Protein AF-A0A1C7MLS4-F1 (afdb_monomer_lite)

Radius of gyration: 17.15 Å; chains: 1; bounding box: 43×34×42 Å

Sequence (115 aa):
MPDMWYFTPEGRREAAEQQHTVAEEAFGLAKMDDGLALRPMAAFRPSRKVVLDSQLTWEQIMQGKAVLLSEMERAKWGEKILKALTRFYWDLDNHELRSETWGTAALVLYHARVR

pLDDT: mean 88.6, std 11.0, range [50.22, 97.62]

Secondary structure (DSSP, 8-state):
---GGGGSHHHHHHHHHHHHH--S--EEEEEETTEEEEEEGGGGSPPTT---GGGS-HHHHHHHHHHHHHHHHHTT--HHHHHHHHHHHHHHHT-GGGGSTTHHHHHHHHHHHH-

Organism: Grifola frondosa (NCBI:txid5627)

Foldseek 3Di:
DDALQCQFPVNVVVVVVCVVVPPQPDWDWDDDPVGTDTDRPVVVDPDPPRDQLLPDALVSNVSSLVSVLVVCVVVCVDPVVSVVSVVVVVCLVPPPLVPPPCSRSVSSVVVSPPD

Structure (mmCIF, N/CA/C/O backbone):
data_AF-A0A1C7MLS4-F1
#
_entry.id   AF-A0A1C7MLS4-F1
#
loop_
_atom_site.group_PDB
_atom_site.id
_atom_site.type_symbol
_atom_site.label_atom_id
_atom_site.label_alt_id
_atom_site.label_comp_id
_atom_site.label_asym_id
_atom_site.label_entity_id
_atom_site.label_seq_id
_atom_site.pdbx_PDB_ins_code
_atom_site.Cartn_x
_atom_site.Cartn_y
_atom_site.Cartn_z
_atom_site.occupancy
_atom_site.B_iso_or_equiv
_atom_site.auth_seq_id
_atom_site.auth_comp_id
_atom_site.auth_asym_id
_atom_site.auth_atom_id
_atom_site.pdbx_PDB_model_num
ATOM 1 N N . MET A 1 1 ? -8.487 -6.543 1.833 1.00 80.12 1 MET A N 1
ATOM 2 C CA . MET A 1 1 ? -7.631 -5.576 2.557 1.00 80.12 1 MET A CA 1
ATOM 3 C C . MET A 1 1 ? -8.151 -4.167 2.308 1.00 80.12 1 MET A C 1
ATOM 5 O O . MET A 1 1 ? -8.900 -4.014 1.354 1.00 80.12 1 MET A O 1
ATOM 9 N N . PRO A 1 2 ? -7.832 -3.165 3.144 1.00 84.62 2 PRO A N 1
ATOM 10 C CA . PRO A 1 2 ? -8.201 -1.781 2.855 1.00 84.62 2 PRO A CA 1
ATOM 11 C C . PRO A 1 2 ? -7.334 -1.201 1.722 1.00 84.62 2 PRO A C 1
ATOM 13 O O . PRO A 1 2 ? -6.158 -1.575 1.597 1.00 84.62 2 PRO A O 1
ATOM 16 N N . ASP A 1 3 ? -7.904 -0.275 0.944 1.00 91.44 3 ASP A N 1
ATOM 17 C CA . ASP A 1 3 ? -7.219 0.398 -0.169 1.00 91.44 3 ASP A CA 1
ATOM 18 C C . ASP A 1 3 ? -5.928 1.076 0.309 1.00 91.44 3 ASP A C 1
ATOM 20 O O . ASP A 1 3 ? -5.899 1.713 1.369 1.00 91.44 3 ASP A O 1
ATOM 24 N N . MET A 1 4 ? -4.840 0.943 -0.459 1.00 95.00 4 MET A N 1
ATOM 25 C CA . MET A 1 4 ? -3.531 1.497 -0.088 1.00 95.00 4 MET A CA 1
ATOM 26 C C . MET A 1 4 ? -3.565 3.024 0.020 1.00 95.00 4 MET A C 1
ATOM 28 O O . MET A 1 4 ? -2.860 3.597 0.851 1.00 95.00 4 MET A O 1
ATOM 32 N N . TRP A 1 5 ? -4.408 3.680 -0.780 1.00 95.00 5 TRP A N 1
ATOM 33 C CA . TRP A 1 5 ? -4.511 5.137 -0.826 1.00 95.00 5 TRP A CA 1
ATOM 34 C C . TRP A 1 5 ? -4.747 5.774 0.557 1.00 95.00 5 TRP A C 1
ATOM 36 O O . TRP A 1 5 ? -4.154 6.802 0.872 1.00 95.00 5 TRP A O 1
ATOM 46 N N . TYR A 1 6 ? -5.522 5.133 1.440 1.00 93.62 6 TYR A N 1
ATOM 47 C CA . TYR A 1 6 ? -5.775 5.651 2.794 1.00 93.62 6 TYR A CA 1
ATOM 48 C C . TYR A 1 6 ? -4.520 5.756 3.670 1.00 93.62 6 TYR A C 1
ATOM 50 O O . TYR A 1 6 ? -4.490 6.530 4.627 1.00 93.62 6 TYR A O 1
ATOM 58 N N . PHE A 1 7 ? -3.481 4.988 3.350 1.00 95.06 7 PHE A N 1
ATOM 59 C CA . PHE A 1 7 ? -2.237 4.942 4.110 1.00 95.06 7 PHE A CA 1
ATOM 60 C C . PHE A 1 7 ? -1.164 5.877 3.540 1.00 95.06 7 PHE A C 1
ATOM 62 O O . PHE A 1 7 ? -0.132 6.090 4.183 1.00 95.06 7 PHE A O 1
ATOM 69 N N . THR A 1 8 ? -1.398 6.478 2.369 1.00 95.62 8 THR A N 1
ATOM 70 C CA . THR A 1 8 ? -0.477 7.456 1.782 1.00 95.62 8 THR A CA 1
ATOM 71 C C . THR A 1 8 ? -0.531 8.787 2.547 1.00 95.62 8 THR A C 1
ATOM 73 O O . THR A 1 8 ? -1.464 9.038 3.322 1.00 95.62 8 THR A O 1
ATOM 76 N N . PRO A 1 9 ? 0.464 9.679 2.385 1.00 93.38 9 PRO A N 1
ATOM 77 C CA . PRO A 1 9 ? 0.399 11.015 2.971 1.00 93.38 9 PRO A CA 1
ATOM 78 C C . PRO A 1 9 ? -0.832 11.811 2.528 1.00 93.38 9 PRO A C 1
ATOM 80 O O . PRO A 1 9 ? -1.379 12.562 3.332 1.00 93.38 9 PRO A O 1
ATOM 83 N N . GLU A 1 10 ? -1.278 11.650 1.281 1.00 93.12 10 GLU A N 1
ATOM 84 C CA . GLU A 1 10 ? -2.461 12.329 0.746 1.00 93.12 10 GLU A CA 1
ATOM 85 C C . GLU A 1 10 ? -3.736 11.840 1.428 1.00 93.12 10 GLU A C 1
ATOM 87 O O . GLU A 1 10 ? -4.512 12.664 1.913 1.00 93.12 10 GLU A O 1
ATOM 92 N N . GLY A 1 11 ? -3.919 10.518 1.528 1.00 91.56 11 GLY A N 1
ATOM 93 C CA . GLY A 1 11 ? -5.082 9.935 2.192 1.00 91.56 11 GLY A CA 1
ATOM 94 C C . GLY A 1 11 ? -5.156 10.314 3.666 1.00 91.56 11 GLY A C 1
ATOM 95 O O . GLY A 1 11 ? -6.210 10.716 4.160 1.00 91.56 11 GLY A O 1
ATOM 96 N N . ARG A 1 12 ? -4.016 10.295 4.365 1.00 91.69 12 ARG A N 1
ATOM 97 C CA . ARG A 1 12 ? -3.954 10.710 5.773 1.00 91.69 12 ARG A CA 1
ATOM 98 C C . ARG A 1 12 ? -4.175 12.205 5.974 1.00 91.69 12 ARG A C 1
ATOM 100 O O . ARG A 1 12 ? -4.828 12.585 6.943 1.00 91.69 12 ARG A O 1
ATOM 107 N N . ARG A 1 13 ? -3.648 13.055 5.086 1.00 91.25 13 ARG A N 1
ATOM 108 C CA . ARG A 1 13 ? -3.891 14.504 5.145 1.00 91.25 13 ARG A CA 1
ATOM 109 C C . ARG A 1 13 ? -5.365 14.806 4.942 1.00 91.25 13 ARG A C 1
ATOM 111 O O . ARG A 1 13 ? -5.927 15.573 5.711 1.00 91.25 13 ARG A O 1
ATOM 118 N N . GLU A 1 14 ? -5.995 14.167 3.961 1.00 89.00 14 GLU A N 1
ATOM 119 C CA . GLU A 1 14 ? -7.425 14.346 3.743 1.00 89.00 14 GLU A CA 1
ATOM 120 C C . GLU A 1 14 ? -8.239 13.865 4.949 1.00 89.00 14 GLU A C 1
ATOM 122 O O . GLU A 1 14 ? -9.160 14.557 5.372 1.00 89.00 14 GLU A O 1
ATOM 127 N N . ALA A 1 15 ? -7.888 12.721 5.541 1.00 85.88 15 ALA A N 1
ATOM 128 C CA . ALA A 1 15 ? -8.555 12.240 6.746 1.00 85.88 15 ALA A CA 1
ATOM 129 C C . ALA A 1 15 ? -8.445 13.254 7.901 1.00 85.88 15 ALA A C 1
ATOM 131 O O . ALA A 1 15 ? -9.440 13.512 8.575 1.00 85.88 15 ALA A O 1
ATOM 132 N N . ALA A 1 16 ? -7.274 13.873 8.091 1.00 84.62 16 ALA A N 1
ATOM 133 C CA . ALA A 1 16 ? -7.088 14.931 9.083 1.00 84.62 16 ALA A CA 1
ATOM 134 C C . ALA A 1 16 ? -7.928 16.181 8.753 1.00 84.62 16 ALA A C 1
ATOM 136 O O . ALA A 1 16 ? -8.633 16.698 9.614 1.00 84.62 16 ALA A O 1
ATOM 137 N N . GLU A 1 17 ? -7.929 16.639 7.498 1.00 82.88 17 GLU A N 1
ATOM 138 C CA . GLU A 1 17 ? -8.755 17.770 7.047 1.00 82.88 17 GLU A CA 1
ATOM 139 C C . GLU A 1 17 ? -10.251 17.501 7.267 1.00 82.88 17 GLU A C 1
ATOM 141 O O . GLU A 1 17 ? -10.973 18.355 7.783 1.00 82.88 17 GLU A O 1
ATOM 146 N N . GLN A 1 18 ? -10.729 16.300 6.936 1.00 73.94 18 GLN A N 1
ATOM 147 C CA . GLN A 1 18 ? -12.122 15.905 7.144 1.00 73.94 18 GLN A CA 1
ATOM 148 C C . GLN A 1 18 ? -12.471 15.791 8.630 1.00 73.94 18 GLN A C 1
ATOM 150 O O . GLN A 1 18 ? -13.560 16.213 9.009 1.00 73.94 18 GLN A O 1
ATOM 155 N N . GLN A 1 19 ? -11.562 15.307 9.483 1.00 67.19 19 GLN A N 1
ATOM 156 C CA . GLN A 1 19 ? -11.763 15.322 10.938 1.00 67.19 19 GLN A CA 1
ATOM 157 C C . GLN A 1 19 ? -11.959 16.741 11.483 1.00 67.19 19 GLN A C 1
ATOM 159 O O . GLN A 1 19 ? -12.744 16.929 12.406 1.00 67.19 19 GLN A O 1
ATOM 164 N N . HIS A 1 20 ? -11.285 17.738 10.906 1.00 61.22 20 HIS A N 1
ATOM 165 C CA . HIS A 1 20 ? -11.438 19.138 11.308 1.00 61.22 20 HIS A CA 1
ATOM 166 C C . HIS A 1 20 ? -12.661 19.833 10.688 1.00 61.22 20 HIS A C 1
ATOM 168 O O . HIS A 1 20 ? -13.163 20.795 11.262 1.00 61.22 20 HIS A O 1
ATOM 174 N N . THR A 1 21 ? -13.132 19.375 9.522 1.00 57.91 21 THR A N 1
ATOM 175 C CA . THR A 1 21 ? -14.210 20.038 8.759 1.00 57.91 21 THR A CA 1
ATOM 176 C C . THR A 1 21 ? -15.588 19.441 9.038 1.00 57.91 21 THR A C 1
ATOM 178 O O . THR A 1 21 ? -16.594 20.143 8.954 1.00 57.91 21 THR A O 1
ATOM 181 N N . VAL A 1 22 ? -15.662 18.151 9.378 1.00 54.69 22 VAL A N 1
ATOM 182 C CA . VAL A 1 22 ? -16.910 17.507 9.795 1.00 54.69 22 VAL A CA 1
ATOM 183 C C . VAL A 1 22 ? -17.162 17.869 11.254 1.00 54.69 22 VAL A C 1
ATOM 185 O O . VAL A 1 22 ? -16.927 17.084 12.169 1.00 54.69 22 VAL A O 1
ATOM 188 N N . ALA A 1 23 ? -17.677 19.076 11.467 1.00 50.22 23 ALA A N 1
ATOM 189 C CA . ALA A 1 23 ? -18.595 19.284 12.570 1.00 50.22 23 ALA A CA 1
ATOM 190 C C . ALA A 1 23 ? -19.748 18.282 12.375 1.00 50.22 23 ALA A C 1
ATOM 192 O O . ALA A 1 23 ? -20.468 18.342 11.386 1.00 50.22 23 ALA A O 1
ATOM 193 N N . GLU A 1 24 ? -19.767 17.261 13.226 1.00 55.56 24 GLU A N 1
ATOM 194 C CA . GLU A 1 24 ? -20.859 16.439 13.772 1.00 55.56 24 GLU A CA 1
ATOM 195 C C . GLU A 1 24 ? -22.335 16.670 13.331 1.00 55.56 24 GLU A C 1
ATOM 197 O O . GLU A 1 24 ? -23.241 16.541 14.146 1.00 55.56 24 GLU A O 1
ATOM 202 N N . GLU A 1 25 ? -22.660 16.977 12.075 1.00 61.56 25 GLU A N 1
ATOM 203 C CA . GLU A 1 25 ? -24.040 17.361 11.716 1.00 61.56 25 GLU A CA 1
ATOM 204 C C . GLU A 1 25 ? -24.980 16.169 11.450 1.00 61.56 25 GLU A C 1
ATOM 206 O O . GLU A 1 25 ? -26.199 16.335 11.437 1.00 61.56 25 GLU A O 1
ATOM 211 N N . ALA A 1 26 ? -24.454 14.948 11.282 1.00 71.62 26 ALA A N 1
ATOM 212 C CA . ALA A 1 26 ? -25.280 13.753 11.091 1.00 71.62 26 ALA A CA 1
ATOM 213 C C . ALA A 1 26 ? -24.672 12.497 11.734 1.00 71.62 26 ALA A C 1
ATOM 215 O O . ALA A 1 26 ? -23.561 12.076 11.394 1.00 71.62 26 ALA A O 1
ATOM 216 N N . PHE A 1 27 ? -25.444 11.851 12.612 1.00 77.31 27 PHE A N 1
ATOM 217 C CA . PHE A 1 27 ? -25.118 10.567 13.234 1.00 77.31 27 PHE A CA 1
ATOM 218 C C . PHE A 1 27 ? -26.079 9.476 12.757 1.00 77.31 27 PHE A C 1
ATOM 220 O O . PHE A 1 27 ? -27.288 9.681 12.685 1.00 77.31 27 PHE A O 1
ATOM 227 N N . GLY A 1 28 ? -25.530 8.303 12.450 1.00 81.38 28 GLY A N 1
ATOM 228 C CA . GLY A 1 28 ? -26.289 7.085 12.191 1.00 81.38 28 GLY A CA 1
ATOM 229 C C . GLY A 1 28 ? -26.294 6.165 13.410 1.00 81.38 28 GLY A C 1
ATOM 230 O O . GLY A 1 28 ? -25.364 6.187 14.218 1.00 81.38 28 GLY A O 1
ATOM 231 N N . LEU A 1 29 ? -27.326 5.330 13.523 1.00 86.25 29 LEU A N 1
ATOM 232 C CA . LEU A 1 29 ? -27.380 4.250 14.508 1.00 86.25 29 LEU A CA 1
ATOM 233 C C . LEU A 1 29 ? -26.632 3.023 13.970 1.00 86.25 29 LEU A C 1
ATOM 235 O O . LEU A 1 29 ? -26.947 2.518 12.894 1.00 86.25 29 LEU A O 1
ATOM 239 N N . ALA A 1 30 ? -25.659 2.533 14.732 1.00 82.69 30 ALA A N 1
ATOM 240 C CA . ALA A 1 30 ? -24.911 1.313 14.461 1.00 82.69 30 ALA A CA 1
ATOM 241 C C . ALA A 1 30 ? -25.195 0.275 15.551 1.00 82.69 30 ALA A C 1
ATOM 243 O O . ALA A 1 30 ? -25.176 0.595 16.737 1.00 82.69 30 ALA A O 1
ATOM 244 N N . LYS A 1 31 ? -25.436 -0.977 15.159 1.00 85.06 31 LYS A N 1
ATOM 245 C CA . LYS A 1 31 ? -25.598 -2.088 16.102 1.00 85.06 31 LYS A CA 1
ATOM 246 C C . LYS A 1 31 ? -24.230 -2.535 16.626 1.00 85.06 31 LYS A C 1
ATOM 248 O O . LYS A 1 31 ? -23.326 -2.784 15.832 1.00 85.06 31 LYS A O 1
ATOM 253 N N . MET A 1 32 ? -24.105 -2.623 17.943 1.00 83.88 32 MET A N 1
ATOM 254 C CA . MET A 1 32 ? -23.000 -3.242 18.675 1.00 83.88 32 MET A CA 1
ATOM 255 C C . MET A 1 32 ? -23.499 -4.530 19.343 1.00 83.88 32 MET A C 1
ATOM 257 O O . MET A 1 32 ? -24.705 -4.788 19.377 1.00 83.88 32 MET A O 1
ATO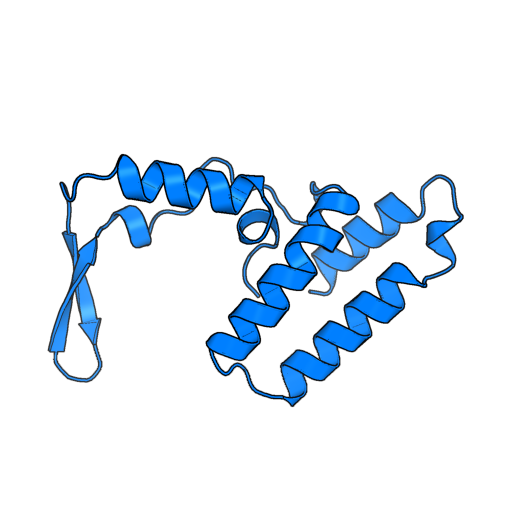M 261 N N . ASP A 1 33 ? -22.579 -5.347 19.850 1.00 80.62 33 ASP A N 1
ATOM 262 C CA . ASP A 1 33 ? -22.915 -6.632 20.477 1.00 80.62 33 ASP A CA 1
ATOM 263 C C . ASP A 1 33 ? -23.801 -6.469 21.729 1.00 80.62 33 ASP A C 1
ATOM 265 O O . ASP A 1 33 ? -24.601 -7.349 22.041 1.00 80.62 33 ASP A O 1
ATOM 269 N N . ASP A 1 34 ? -23.716 -5.319 22.400 1.00 86.56 34 ASP A N 1
ATOM 270 C CA . ASP A 1 34 ? -24.422 -4.971 23.636 1.00 86.56 34 ASP A CA 1
ATOM 271 C C . ASP A 1 34 ? -25.439 -3.821 23.483 1.00 86.56 34 ASP A C 1
ATOM 273 O O . ASP A 1 34 ? -26.077 -3.432 24.463 1.00 86.56 34 ASP A O 1
ATOM 277 N N . GLY A 1 35 ? -25.650 -3.280 22.274 1.00 86.06 35 GLY A N 1
ATOM 278 C CA . GLY A 1 35 ? -26.588 -2.169 22.097 1.00 86.06 35 GLY A CA 1
ATOM 279 C C . GLY A 1 35 ? -26.552 -1.447 20.751 1.00 86.06 35 GLY A C 1
ATOM 280 O O . GLY A 1 35 ? -26.171 -1.993 19.717 1.00 86.06 35 GLY A O 1
ATOM 281 N N . LEU A 1 36 ? -27.008 -0.194 20.764 1.00 90.12 36 LEU A N 1
ATOM 282 C CA . LEU A 1 36 ? -26.946 0.727 19.630 1.00 90.12 36 LEU A CA 1
ATOM 283 C C . LEU A 1 36 ? -25.990 1.868 19.969 1.00 90.12 36 LEU A C 1
ATOM 285 O O . LEU A 1 36 ? -26.068 2.447 21.049 1.00 90.12 36 LEU A O 1
ATOM 289 N N . ALA A 1 37 ? -25.135 2.227 19.021 1.00 86.19 37 ALA A N 1
ATOM 290 C CA . ALA A 1 37 ? -24.228 3.355 19.133 1.00 86.19 37 ALA A CA 1
ATOM 291 C C . ALA A 1 37 ? -24.502 4.394 18.056 1.00 86.19 37 ALA A C 1
ATOM 293 O O . ALA A 1 37 ? -24.795 4.061 16.907 1.00 86.19 37 ALA A O 1
ATOM 294 N N . LEU A 1 38 ? -24.341 5.661 18.421 1.00 82.75 38 LEU A N 1
ATOM 295 C CA . LEU A 1 38 ? -24.318 6.755 17.465 1.00 82.75 38 LEU A CA 1
ATOM 296 C C . LEU A 1 38 ? -22.923 6.844 16.854 1.00 82.75 38 LEU A C 1
ATOM 298 O O . LEU A 1 38 ? -21.921 6.920 17.565 1.00 82.75 38 LEU A O 1
ATOM 302 N N . ARG A 1 39 ? -22.855 6.822 15.525 1.00 75.69 39 ARG A N 1
ATOM 303 C CA . ARG A 1 39 ? -21.609 7.003 14.781 1.00 75.69 39 ARG A CA 1
ATOM 304 C C . ARG A 1 39 ? -21.757 8.130 13.768 1.00 75.69 39 ARG A C 1
ATOM 306 O O . ARG A 1 39 ? -22.773 8.157 13.071 1.00 75.69 39 ARG A O 1
ATOM 313 N N . PRO A 1 40 ? -20.764 9.026 13.644 1.00 76.62 40 PRO A N 1
ATOM 314 C CA . PRO A 1 40 ? -20.778 10.049 12.608 1.00 76.62 40 PRO A CA 1
ATOM 315 C C . PRO A 1 40 ? -20.997 9.407 11.238 1.00 76.62 40 PRO A C 1
ATOM 317 O O . PRO A 1 40 ? -20.285 8.473 10.867 1.00 76.62 40 PRO A O 1
ATOM 320 N N . MET A 1 41 ? -21.968 9.898 10.467 1.00 72.56 41 MET A N 1
ATOM 321 C CA . MET A 1 41 ? -22.266 9.341 9.142 1.00 72.56 41 MET A CA 1
ATOM 322 C C . MET A 1 41 ? -21.083 9.483 8.178 1.00 72.56 41 MET A C 1
ATOM 324 O O . MET A 1 41 ? -20.902 8.650 7.291 1.00 72.56 41 MET A O 1
ATOM 328 N N . ALA A 1 42 ? -20.237 10.494 8.392 1.00 66.25 42 ALA A N 1
ATOM 329 C CA . ALA A 1 42 ? -18.993 10.682 7.654 1.00 66.25 42 ALA A CA 1
ATOM 330 C C . ALA A 1 42 ? -18.034 9.485 7.776 1.00 66.25 42 ALA A C 1
ATOM 332 O O . ALA A 1 42 ? -17.327 9.187 6.819 1.00 66.25 42 ALA A O 1
ATOM 333 N N . ALA A 1 43 ? -18.066 8.738 8.887 1.00 64.31 43 ALA A N 1
ATOM 334 C CA . ALA A 1 43 ? -17.233 7.549 9.074 1.00 64.31 43 ALA A CA 1
ATOM 335 C C . ALA A 1 43 ? -17.595 6.393 8.121 1.00 64.31 43 ALA A C 1
ATOM 337 O O . ALA A 1 43 ? -16.818 5.454 7.973 1.00 64.31 43 ALA A O 1
ATOM 338 N N . PHE A 1 44 ? -18.768 6.446 7.481 1.00 65.31 44 PHE A N 1
ATOM 339 C CA . PHE A 1 44 ? -19.253 5.404 6.574 1.00 65.31 44 PHE A CA 1
ATOM 340 C C . PHE A 1 44 ? -19.137 5.776 5.096 1.00 65.31 44 PHE A C 1
ATOM 342 O O . PHE A 1 44 ? -19.480 4.961 4.239 1.00 65.31 44 PHE A O 1
ATOM 349 N N . ARG A 1 45 ? -18.678 6.991 4.770 1.00 72.00 45 ARG A N 1
ATOM 350 C CA . ARG A 1 45 ? -18.545 7.427 3.381 1.00 72.00 45 ARG A CA 1
ATOM 351 C C . ARG A 1 45 ? -17.091 7.280 2.923 1.00 72.00 45 ARG A C 1
ATOM 353 O O . ARG A 1 45 ? -16.234 7.979 3.457 1.00 72.00 45 ARG A O 1
ATOM 360 N N . PRO A 1 46 ? -16.804 6.449 1.905 1.00 73.44 46 PRO A N 1
ATOM 361 C CA . PRO A 1 46 ? -15.493 6.440 1.275 1.00 73.44 46 PRO A CA 1
ATOM 362 C C . PRO A 1 46 ? -15.144 7.839 0.762 1.00 73.44 46 PRO A C 1
ATOM 364 O O . PRO A 1 46 ? -16.000 8.536 0.201 1.00 73.44 46 PRO A O 1
ATOM 367 N N . SER A 1 47 ? -13.888 8.244 0.947 1.00 80.31 47 SER A N 1
ATOM 368 C CA . SER A 1 47 ? -13.378 9.473 0.342 1.00 80.31 47 SER A CA 1
ATOM 369 C C . SER A 1 47 ? -13.639 9.493 -1.168 1.00 80.31 47 SER A C 1
ATOM 371 O O . SER A 1 47 ? -13.424 8.501 -1.859 1.00 80.31 47 SER A O 1
ATOM 3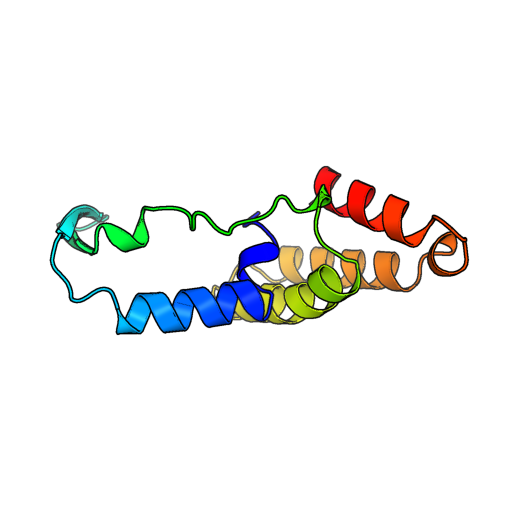73 N N . ARG A 1 48 ? -14.042 10.654 -1.698 1.00 83.00 48 ARG A N 1
ATOM 374 C CA . ARG A 1 48 ? -14.145 10.878 -3.152 1.00 83.00 48 ARG A CA 1
ATOM 375 C C . ARG A 1 48 ? -12.780 10.963 -3.838 1.00 83.00 48 ARG A C 1
ATOM 377 O O . ARG A 1 48 ? -12.730 10.908 -5.060 1.00 83.00 48 ARG A O 1
ATOM 384 N N . LYS A 1 49 ? -11.708 11.149 -3.066 1.00 86.44 49 LYS A N 1
ATOM 385 C CA . LYS A 1 49 ? -10.329 11.228 -3.554 1.00 86.44 49 LYS A CA 1
ATOM 386 C C . LYS A 1 49 ? -9.626 9.873 -3.540 1.00 86.44 49 LYS A C 1
ATOM 388 O O . LYS A 1 49 ? -8.485 9.817 -3.982 1.00 86.44 49 LYS A O 1
ATOM 393 N N . VAL A 1 50 ? -10.275 8.812 -3.044 1.00 88.81 50 VAL A N 1
ATOM 394 C CA . VAL A 1 50 ? -9.685 7.472 -3.051 1.00 88.81 50 VAL A CA 1
ATOM 395 C C . VAL A 1 50 ? -9.365 7.055 -4.485 1.00 88.81 50 VAL A C 1
ATOM 397 O O . VAL A 1 50 ? -10.190 7.187 -5.390 1.00 88.81 50 VAL A O 1
ATOM 400 N N . VAL A 1 51 ? -8.140 6.583 -4.684 1.00 90.88 51 VAL A N 1
ATOM 401 C CA . VAL A 1 51 ? -7.626 6.112 -5.970 1.00 90.88 51 VAL A CA 1
ATOM 402 C C . VAL A 1 51 ? -7.410 4.604 -5.873 1.00 90.88 51 VAL A C 1
ATOM 404 O O . VAL A 1 51 ? -6.997 4.108 -4.826 1.00 90.88 51 VAL A O 1
ATOM 407 N N . LEU A 1 52 ? -7.698 3.876 -6.955 1.00 91.69 52 LEU A N 1
ATOM 408 C CA . LEU A 1 52 ? -7.469 2.430 -7.024 1.00 91.69 52 LEU A CA 1
ATOM 409 C C . LEU A 1 52 ? -5.979 2.111 -6.843 1.00 91.69 52 LEU A C 1
ATOM 411 O O . LEU A 1 52 ? -5.137 2.822 -7.390 1.00 91.69 52 LEU A O 1
ATOM 415 N N . ASP A 1 53 ? -5.652 0.997 -6.182 1.00 92.25 53 ASP A N 1
ATOM 416 C CA . ASP A 1 53 ? -4.257 0.567 -5.978 1.00 92.25 53 ASP A CA 1
ATOM 417 C C . ASP A 1 53 ? -3.469 0.494 -7.306 1.00 92.25 53 ASP A C 1
ATOM 419 O O . ASP A 1 53 ? -2.295 0.852 -7.353 1.00 92.25 53 ASP A O 1
ATOM 423 N N . SER A 1 54 ? -4.128 0.141 -8.420 1.00 94.69 54 SER A N 1
ATOM 424 C CA . SER A 1 54 ? -3.523 0.072 -9.762 1.00 94.69 54 SER A CA 1
ATOM 425 C C . SER A 1 54 ? -3.141 1.428 -10.367 1.00 94.69 54 SER A C 1
ATOM 427 O O . SER A 1 54 ? -2.478 1.472 -11.399 1.00 94.69 54 SER A O 1
ATOM 429 N N . GLN A 1 55 ? -3.631 2.524 -9.791 1.00 95.31 55 GLN A N 1
ATOM 430 C CA . GLN A 1 55 ? -3.385 3.898 -10.232 1.00 95.31 55 GLN A CA 1
ATOM 431 C C . GLN A 1 55 ? -2.420 4.639 -9.292 1.00 95.31 55 GLN A C 1
ATOM 433 O O . GLN A 1 55 ? -2.100 5.800 -9.544 1.00 95.31 55 GLN A O 1
ATOM 438 N N . LEU A 1 56 ? -1.952 3.990 -8.221 1.00 95.31 56 LEU A N 1
ATOM 439 C CA . LEU A 1 56 ? -0.951 4.558 -7.326 1.00 95.31 56 LEU A CA 1
ATOM 440 C C . LEU A 1 56 ? 0.438 4.523 -7.956 1.00 95.31 56 LEU A C 1
ATOM 442 O O . LEU A 1 56 ? 0.786 3.613 -8.709 1.00 95.31 56 LEU A O 1
ATOM 446 N N . THR A 1 57 ? 1.270 5.493 -7.591 1.00 95.62 57 THR A N 1
ATOM 447 C CA . THR A 1 57 ? 2.698 5.410 -7.891 1.00 95.62 57 THR A CA 1
ATOM 448 C C . THR A 1 57 ? 3.382 4.411 -6.965 1.00 95.62 57 THR A C 1
ATOM 450 O O . THR A 1 57 ? 2.917 4.109 -5.863 1.00 95.62 57 THR A O 1
ATOM 453 N N . TRP A 1 58 ? 4.543 3.925 -7.390 1.00 95.31 58 TRP A N 1
ATOM 454 C CA . TRP A 1 58 ? 5.373 3.061 -6.561 1.00 95.31 58 TRP A CA 1
ATOM 455 C C . TRP A 1 58 ? 5.720 3.700 -5.214 1.00 95.31 58 TRP A C 1
ATOM 457 O O . TRP A 1 58 ? 5.586 3.067 -4.168 1.00 95.31 58 TRP A O 1
ATOM 467 N N . GLU A 1 59 ? 6.099 4.977 -5.227 1.00 95.00 59 GLU A N 1
ATOM 468 C CA . GLU A 1 59 ? 6.421 5.741 -4.026 1.00 95.00 59 GLU A CA 1
ATOM 469 C C . GLU A 1 59 ? 5.225 5.813 -3.074 1.00 95.00 59 GLU A C 1
ATOM 471 O O . GLU A 1 59 ? 5.400 5.643 -1.868 1.00 95.00 59 GLU A O 1
ATOM 476 N N . GLN A 1 60 ? 4.009 5.998 -3.593 1.00 95.81 60 GLN A N 1
ATOM 477 C CA . GLN A 1 60 ? 2.796 6.002 -2.774 1.00 95.81 60 GLN A CA 1
ATOM 478 C C . GLN A 1 60 ? 2.562 4.644 -2.106 1.00 95.81 60 GLN A C 1
ATOM 480 O O . GLN A 1 60 ? 2.279 4.597 -0.908 1.00 95.81 60 GLN A O 1
ATOM 485 N N . ILE A 1 61 ? 2.751 3.538 -2.831 1.00 95.75 61 ILE A N 1
ATOM 486 C CA . ILE A 1 61 ? 2.631 2.186 -2.265 1.00 95.75 61 ILE A CA 1
ATOM 487 C C . ILE A 1 61 ? 3.705 1.943 -1.196 1.00 95.75 61 ILE A C 1
ATOM 489 O O . ILE A 1 61 ? 3.399 1.432 -0.118 1.00 95.75 61 ILE A O 1
ATOM 493 N N . MET A 1 62 ? 4.960 2.325 -1.452 1.00 95.19 62 MET A N 1
ATOM 494 C CA . MET A 1 62 ? 6.067 2.128 -0.508 1.00 95.19 62 MET A CA 1
ATOM 495 C C . MET A 1 62 ? 5.988 3.038 0.722 1.00 95.19 62 MET A C 1
ATOM 497 O O . MET A 1 62 ? 6.468 2.662 1.788 1.00 95.19 62 MET A O 1
ATOM 501 N N . GLN A 1 63 ? 5.376 4.215 0.619 1.00 94.69 63 GLN A N 1
ATOM 502 C CA . GLN A 1 63 ? 5.089 5.053 1.786 1.00 94.69 63 GLN A CA 1
ATOM 503 C C . GLN A 1 63 ? 3.891 4.505 2.567 1.00 94.69 63 GLN A C 1
ATOM 505 O O . GLN A 1 63 ? 3.940 4.399 3.794 1.00 94.69 63 GLN A O 1
ATOM 510 N N . GLY A 1 64 ? 2.838 4.096 1.858 1.00 95.56 6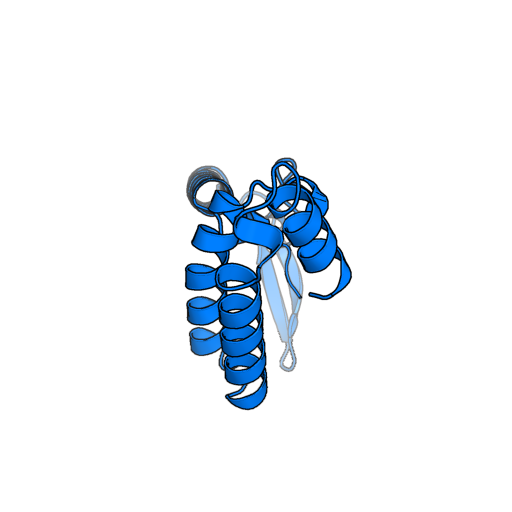4 GLY A N 1
ATOM 511 C CA . GLY A 1 64 ? 1.634 3.538 2.458 1.00 95.56 64 GLY A CA 1
ATOM 512 C C . GLY A 1 64 ? 1.870 2.200 3.163 1.00 95.56 64 GLY A C 1
ATOM 513 O O . GLY A 1 64 ? 1.297 1.979 4.227 1.00 95.56 64 GLY A O 1
ATOM 514 N N . LYS A 1 65 ? 2.770 1.333 2.661 1.00 95.38 65 LYS A N 1
ATOM 515 C CA . LYS A 1 65 ? 3.053 0.020 3.281 1.00 95.38 65 LYS A CA 1
ATOM 516 C C . LYS A 1 65 ? 3.492 0.142 4.740 1.00 95.38 65 LYS A C 1
ATOM 518 O O . LYS A 1 65 ? 3.065 -0.656 5.568 1.00 95.38 65 LYS A O 1
ATOM 523 N N . ALA A 1 66 ? 4.325 1.135 5.058 1.00 94.50 66 ALA A N 1
ATOM 524 C CA . ALA A 1 66 ? 4.854 1.315 6.406 1.00 94.50 66 ALA A CA 1
ATOM 525 C C . ALA A 1 66 ? 3.733 1.682 7.386 1.00 94.50 66 ALA A C 1
ATOM 527 O O . ALA A 1 66 ? 3.631 1.109 8.470 1.00 94.50 66 ALA A O 1
ATOM 528 N N . VAL A 1 67 ? 2.850 2.589 6.962 1.00 96.38 67 VAL A N 1
ATOM 529 C CA . VAL A 1 67 ? 1.687 3.012 7.745 1.00 96.38 67 VAL A CA 1
ATOM 530 C C . VAL A 1 67 ? 0.690 1.862 7.879 1.00 96.38 67 VAL A C 1
ATOM 532 O O . VAL A 1 67 ? 0.262 1.564 8.987 1.00 96.38 67 VAL A O 1
ATOM 535 N N . LEU A 1 68 ? 0.370 1.164 6.786 1.00 95.50 68 LEU A N 1
ATOM 536 C CA . LEU A 1 68 ? -0.509 -0.005 6.797 1.00 95.50 68 LEU A CA 1
ATOM 537 C C . LEU A 1 68 ? -0.039 -1.058 7.808 1.00 95.50 68 LEU A C 1
ATOM 539 O O . LEU A 1 68 ? -0.832 -1.503 8.630 1.00 95.50 68 LEU A O 1
ATOM 543 N N . LEU A 1 69 ? 1.232 -1.467 7.745 1.00 96.06 69 LEU A N 1
ATOM 544 C CA . LEU A 1 69 ? 1.769 -2.505 8.628 1.00 96.06 69 LEU A CA 1
ATOM 545 C C . LEU A 1 69 ? 1.704 -2.078 10.100 1.00 96.06 69 LEU A C 1
ATOM 547 O O . LEU A 1 6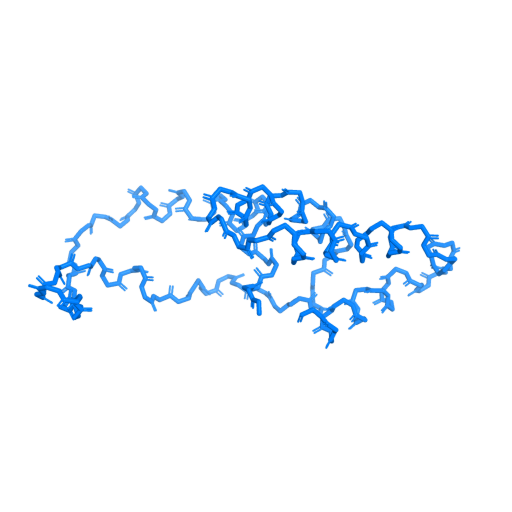9 ? 1.283 -2.873 10.939 1.00 96.06 69 LEU A O 1
ATOM 551 N N . SER A 1 70 ? 2.038 -0.819 10.398 1.00 96.00 70 SER A N 1
ATOM 552 C CA . SER A 1 70 ? 1.939 -0.262 11.753 1.00 96.00 70 SER A CA 1
ATOM 553 C C . SER A 1 70 ? 0.494 -0.232 12.263 1.00 96.00 70 SER A C 1
ATOM 555 O O . SER A 1 70 ? 0.219 -0.613 13.401 1.00 96.00 70 SER A O 1
ATOM 557 N N . GLU A 1 71 ? -0.456 0.156 11.412 1.00 95.00 71 GLU A N 1
ATOM 558 C CA . GLU A 1 71 ? -1.875 0.182 11.763 1.00 95.00 71 GLU A CA 1
ATOM 559 C C . GLU A 1 71 ? -2.453 -1.222 11.962 1.00 95.00 71 GLU A C 1
ATOM 561 O O . GLU A 1 71 ? -3.225 -1.454 12.892 1.00 95.00 71 GLU A O 1
ATOM 566 N N . MET A 1 72 ? -2.043 -2.188 11.140 1.00 95.19 72 MET A N 1
ATOM 567 C CA . MET A 1 72 ? -2.434 -3.592 11.285 1.00 95.19 72 MET A CA 1
ATOM 568 C C . MET A 1 72 ? -1.887 -4.215 12.573 1.00 95.19 72 MET A C 1
ATOM 570 O O . MET A 1 72 ? -2.583 -5.000 13.224 1.00 95.19 72 MET A O 1
ATOM 574 N N . GLU A 1 73 ? -0.665 -3.853 12.964 1.00 95.62 73 GLU A N 1
ATOM 575 C CA . GLU A 1 73 ? -0.084 -4.241 14.248 1.00 95.62 73 GLU A CA 1
ATOM 576 C C . GLU A 1 73 ? -0.869 -3.636 15.415 1.00 95.62 73 GLU A C 1
ATOM 578 O O . GLU A 1 73 ? -1.310 -4.367 16.3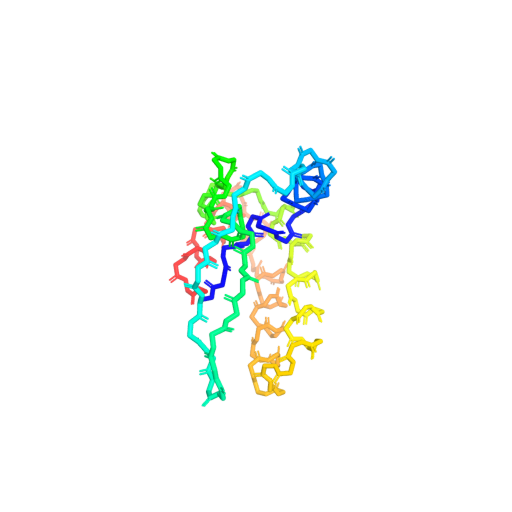06 1.00 95.62 73 GLU A O 1
ATOM 583 N N . ARG A 1 74 ? -1.156 -2.329 15.364 1.00 95.50 74 ARG A N 1
ATOM 584 C CA . ARG A 1 74 ? -1.972 -1.630 16.370 1.00 95.50 74 ARG A CA 1
ATOM 585 C C . ARG A 1 74 ? -3.374 -2.225 16.503 1.00 95.50 74 ARG A C 1
ATOM 587 O O . ARG A 1 74 ? -3.889 -2.359 17.613 1.00 95.50 74 ARG A O 1
ATOM 594 N N . ALA A 1 75 ? -3.973 -2.619 15.384 1.00 94.88 75 ALA A N 1
ATOM 595 C CA . ALA A 1 75 ? -5.276 -3.271 15.323 1.00 94.88 75 ALA A CA 1
ATOM 596 C C . ALA A 1 75 ? -5.229 -4.785 15.612 1.00 94.88 75 ALA A C 1
ATOM 598 O O . ALA A 1 75 ? -6.265 -5.445 15.551 1.00 94.88 75 ALA A O 1
ATOM 599 N N . LYS A 1 76 ? -4.055 -5.348 15.936 1.00 95.62 76 LYS A N 1
ATOM 600 C CA . LYS A 1 76 ? -3.859 -6.753 16.328 1.00 95.62 76 LYS A CA 1
ATOM 601 C C . LYS A 1 76 ? -4.306 -7.774 15.269 1.00 95.62 76 LYS A C 1
ATOM 603 O O . LYS A 1 76 ? -4.847 -8.822 15.613 1.00 9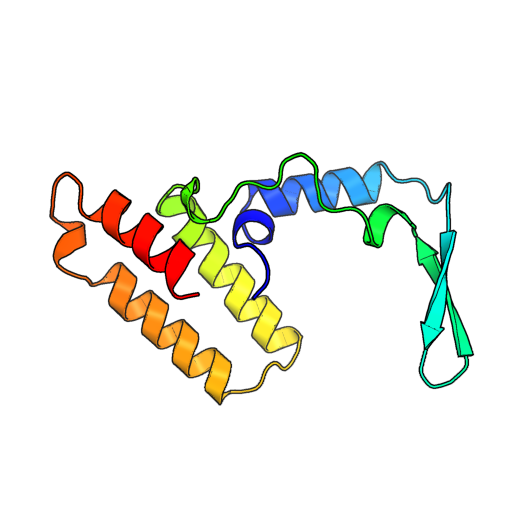5.62 76 LYS A O 1
ATOM 608 N N . TRP A 1 77 ? -4.021 -7.526 13.986 1.00 91.62 77 TRP A N 1
ATOM 609 C CA . TRP A 1 77 ? -4.401 -8.415 12.863 1.00 91.62 77 TRP A CA 1
ATOM 610 C C . TRP A 1 77 ? -3.683 -9.782 12.849 1.00 91.62 77 TRP A C 1
ATOM 612 O O . TRP A 1 77 ? -3.921 -10.608 11.972 1.00 91.62 77 TRP A O 1
ATOM 622 N N . GLY A 1 78 ? -2.831 -10.060 13.835 1.00 95.25 78 GLY A N 1
ATOM 623 C CA . GLY A 1 78 ? -2.151 -11.338 14.004 1.00 95.25 78 GLY A CA 1
ATOM 624 C C . GLY A 1 78 ? -0.798 -11.399 13.295 1.00 95.25 78 GLY A C 1
ATOM 625 O O . GLY A 1 78 ? -0.614 -10.943 12.166 1.00 95.25 78 GLY A O 1
ATOM 626 N N . GLU A 1 79 ? 0.168 -12.021 13.967 1.00 95.06 79 GLU A N 1
ATOM 627 C CA . GLU A 1 79 ? 1.572 -12.046 13.545 1.00 95.06 79 GLU A CA 1
ATOM 628 C C . GLU A 1 79 ? 1.779 -12.731 12.184 1.00 95.06 79 GLU A C 1
ATOM 630 O O . GLU A 1 79 ? 2.621 -12.312 11.392 1.00 95.06 79 GLU A O 1
ATOM 635 N N . LYS A 1 80 ? 0.979 -13.760 11.872 1.00 96.19 80 LYS A N 1
ATOM 636 C CA . LYS A 1 80 ? 1.063 -14.484 10.594 1.00 96.19 80 LYS A CA 1
ATOM 637 C C . LYS A 1 80 ? 0.780 -13.571 9.397 1.00 96.19 80 LYS A C 1
ATOM 639 O O . LYS A 1 80 ? 1.493 -13.649 8.399 1.00 96.19 80 LYS A O 1
ATOM 644 N N . ILE A 1 81 ? -0.239 -12.714 9.500 1.00 94.44 81 ILE A N 1
ATOM 645 C CA . ILE A 1 81 ? -0.623 -11.790 8.425 1.00 94.44 81 ILE A CA 1
ATOM 646 C C . ILE A 1 81 ? 0.445 -10.705 8.268 1.00 94.44 81 ILE A C 1
ATOM 648 O O . ILE A 1 81 ? 0.879 -10.438 7.149 1.00 94.44 81 ILE A O 1
ATOM 652 N N . LEU A 1 82 ? 0.927 -10.142 9.381 1.00 95.81 82 LEU A N 1
ATOM 653 C CA . LEU A 1 82 ? 2.000 -9.144 9.362 1.00 95.81 82 LEU A CA 1
ATOM 654 C C . LEU A 1 82 ? 3.276 -9.695 8.721 1.00 95.81 82 LEU A C 1
ATOM 656 O O . LEU A 1 82 ? 3.815 -9.069 7.815 1.00 95.81 82 LEU A O 1
ATOM 660 N N . LYS A 1 83 ? 3.725 -10.896 9.110 1.00 96.75 83 LYS A N 1
ATOM 661 C CA . LYS A 1 83 ? 4.909 -11.535 8.509 1.00 96.75 83 LYS A CA 1
ATOM 662 C C . LYS A 1 83 ? 4.747 -11.764 7.009 1.00 96.75 83 LYS A C 1
ATOM 664 O O . LYS A 1 83 ? 5.675 -11.477 6.255 1.00 96.75 83 LYS A O 1
ATOM 669 N N . ALA A 1 84 ? 3.584 -12.253 6.576 1.00 96.12 84 ALA A N 1
ATOM 670 C CA . ALA A 1 84 ? 3.309 -12.482 5.161 1.00 96.12 84 ALA A CA 1
ATOM 671 C C . ALA A 1 84 ? 3.364 -11.176 4.352 1.00 96.12 84 ALA A C 1
ATOM 673 O O . ALA A 1 84 ? 4.011 -11.136 3.309 1.00 96.12 84 ALA A O 1
ATOM 674 N N . LEU A 1 85 ? 2.755 -10.096 4.853 1.00 95.88 85 LEU A N 1
ATOM 675 C CA . LEU A 1 85 ? 2.765 -8.800 4.171 1.00 95.88 85 LEU A CA 1
ATOM 676 C C . LEU A 1 85 ? 4.139 -8.132 4.190 1.00 95.88 85 LEU A C 1
ATOM 678 O O . LEU A 1 85 ? 4.572 -7.614 3.165 1.00 95.88 85 LEU A O 1
ATOM 682 N N . THR A 1 86 ? 4.855 -8.180 5.313 1.00 96.62 86 THR A N 1
ATOM 683 C CA . THR A 1 86 ? 6.235 -7.683 5.393 1.00 96.62 86 THR A CA 1
ATOM 684 C C . THR A 1 86 ? 7.122 -8.391 4.375 1.00 96.62 86 THR A C 1
ATOM 686 O O . THR A 1 86 ? 7.875 -7.733 3.658 1.00 96.62 86 THR A O 1
ATOM 689 N N . ARG A 1 87 ? 6.995 -9.720 4.253 1.00 97.62 87 ARG A N 1
ATOM 690 C CA . ARG A 1 87 ? 7.740 -10.485 3.251 1.00 97.62 87 ARG A CA 1
ATOM 691 C C . ARG A 1 87 ? 7.333 -10.109 1.830 1.00 97.62 87 ARG A C 1
ATOM 693 O O . ARG A 1 87 ? 8.206 -9.842 1.015 1.00 97.62 87 ARG A O 1
ATOM 700 N N . PHE A 1 88 ? 6.033 -10.021 1.559 1.00 96.69 88 PHE A N 1
ATOM 701 C CA . PHE A 1 88 ? 5.512 -9.610 0.258 1.00 96.69 88 PHE A CA 1
ATOM 702 C C . PHE A 1 88 ? 6.087 -8.261 -0.191 1.00 96.69 88 PHE A C 1
ATOM 704 O O . PHE A 1 88 ? 6.588 -8.147 -1.305 1.00 96.69 88 PHE A O 1
ATOM 711 N N . TYR A 1 89 ? 6.081 -7.249 0.680 1.00 97.00 89 TYR A N 1
ATOM 712 C CA . TYR A 1 89 ? 6.640 -5.943 0.337 1.00 97.00 89 TYR A CA 1
ATOM 713 C C . TYR A 1 89 ? 8.158 -5.943 0.201 1.00 97.00 89 TYR A C 1
ATOM 715 O O . TYR A 1 89 ? 8.681 -5.162 -0.588 1.00 97.00 89 TYR A O 1
ATOM 723 N N . TRP A 1 90 ? 8.862 -6.775 0.970 1.00 97.19 90 TRP A N 1
ATOM 724 C CA . TRP A 1 90 ? 10.300 -6.958 0.801 1.00 97.19 90 TRP A CA 1
ATOM 725 C C . TRP A 1 90 ? 10.618 -7.541 -0.577 1.00 97.19 90 TRP A C 1
ATOM 727 O O . TRP A 1 90 ? 11.472 -7.013 -1.284 1.00 97.19 90 TRP A O 1
ATOM 737 N N . ASP A 1 91 ? 9.902 -8.593 -0.973 1.00 97.00 91 ASP A N 1
ATOM 738 C CA . ASP A 1 91 ? 10.092 -9.250 -2.266 1.00 97.00 91 ASP A CA 1
ATOM 739 C C . ASP A 1 91 ? 9.726 -8.317 -3.425 1.00 97.00 91 ASP A C 1
ATOM 741 O O . ASP A 1 91 ? 10.437 -8.282 -4.423 1.00 97.00 91 ASP A O 1
ATOM 745 N N . LEU A 1 92 ? 8.673 -7.506 -3.275 1.00 95.88 92 LEU A N 1
ATOM 746 C CA . LEU A 1 92 ? 8.279 -6.517 -4.280 1.00 95.88 92 LEU A CA 1
ATOM 747 C C . LEU A 1 92 ? 9.362 -5.442 -4.484 1.00 95.88 92 LEU A C 1
ATOM 749 O O . LEU A 1 92 ? 9.651 -5.063 -5.616 1.00 95.88 92 LEU A O 1
ATOM 753 N N . ASP A 1 93 ? 9.961 -4.953 -3.394 1.00 95.69 93 ASP A N 1
ATOM 754 C CA . ASP A 1 93 ? 10.972 -3.883 -3.409 1.00 95.69 93 ASP A CA 1
ATOM 755 C C . ASP A 1 93 ? 12.328 -4.355 -3.952 1.00 95.69 93 ASP A C 1
ATOM 757 O O . ASP A 1 93 ? 13.060 -3.584 -4.568 1.00 95.69 93 ASP A O 1
ATOM 761 N N . ASN A 1 94 ? 12.630 -5.644 -3.778 1.00 96.44 94 ASN A N 1
ATOM 762 C CA . ASN A 1 94 ? 13.859 -6.282 -4.253 1.00 96.44 94 ASN A CA 1
ATOM 763 C C . ASN A 1 94 ? 13.659 -7.087 -5.551 1.00 96.44 94 ASN A C 1
ATOM 765 O O . ASN A 1 94 ? 14.538 -7.855 -5.941 1.00 96.44 94 ASN A O 1
ATOM 769 N N . HIS A 1 95 ? 12.509 -6.949 -6.213 1.00 97.12 95 HIS A N 1
ATOM 770 C CA . HIS A 1 95 ? 12.214 -7.682 -7.438 1.00 97.12 95 HIS A CA 1
ATOM 771 C C . HIS A 1 95 ? 13.081 -7.179 -8.605 1.00 97.12 95 HIS A C 1
ATOM 773 O O . HIS A 1 95 ? 13.236 -5.975 -8.789 1.00 97.12 95 HIS A O 1
ATOM 779 N N . GLU A 1 96 ? 13.576 -8.079 -9.459 1.00 96.69 96 GLU A N 1
ATOM 780 C CA . GLU A 1 96 ? 14.442 -7.751 -10.612 1.00 96.69 96 GLU A CA 1
ATOM 781 C C . GLU A 1 96 ? 13.832 -6.708 -11.568 1.00 96.69 96 GLU A C 1
ATOM 783 O O . GLU A 1 96 ? 14.507 -5.788 -12.022 1.00 96.69 96 GLU A O 1
ATOM 788 N N . LEU A 1 97 ? 12.513 -6.778 -11.777 1.00 96.44 97 LEU A N 1
ATOM 789 C CA . LEU A 1 97 ? 11.722 -5.796 -12.528 1.00 96.44 97 LEU A CA 1
ATOM 790 C C . LEU A 1 97 ? 11.904 -4.340 -12.057 1.00 96.44 97 LEU A C 1
ATOM 792 O O . LEU A 1 97 ? 11.606 -3.418 -12.810 1.00 96.44 97 LEU A O 1
ATOM 796 N N . ARG A 1 98 ? 12.413 -4.081 -10.850 1.00 94.94 98 ARG A N 1
ATOM 797 C CA . ARG A 1 98 ? 12.735 -2.715 -10.403 1.00 94.94 98 ARG A CA 1
ATOM 798 C C . ARG A 1 98 ? 13.794 -2.032 -11.271 1.00 94.94 98 ARG A C 1
ATOM 800 O O . ARG A 1 98 ? 13.806 -0.805 -11.325 1.00 94.94 98 ARG A O 1
ATOM 807 N N . SER A 1 99 ? 14.637 -2.800 -11.959 1.00 94.25 99 SER A N 1
ATOM 808 C CA . SER A 1 99 ? 15.659 -2.289 -12.880 1.00 94.25 99 SER A CA 1
ATOM 809 C C . SER A 1 99 ? 15.167 -2.122 -14.323 1.00 94.25 99 SER A C 1
ATOM 811 O O . SER A 1 99 ? 15.883 -1.561 -15.148 1.00 94.25 99 SER A O 1
ATOM 813 N N . GLU A 1 100 ? 13.947 -2.564 -14.630 1.00 95.94 100 GLU A N 1
ATOM 814 C CA . GLU A 1 100 ? 13.372 -2.518 -15.975 1.00 95.94 100 GLU A CA 1
ATOM 815 C C . GLU A 1 100 ? 12.587 -1.224 -16.220 1.00 95.94 100 GLU A C 1
ATOM 817 O O . GLU A 1 100 ? 11.903 -0.716 -15.328 1.00 95.94 100 GLU A O 1
ATOM 822 N N . THR A 1 101 ? 12.585 -0.730 -17.465 1.00 94.38 101 THR A N 1
ATOM 823 C CA . THR A 1 101 ? 11.925 0.536 -17.856 1.00 94.38 101 THR A CA 1
ATOM 824 C C . THR A 1 101 ? 10.454 0.616 -17.432 1.00 94.38 101 THR A C 1
ATOM 826 O O . THR A 1 101 ? 9.987 1.671 -17.011 1.00 94.38 101 THR A O 1
ATOM 829 N N . TRP A 1 102 ? 9.726 -0.502 -17.504 1.00 95.44 102 TRP A N 1
ATOM 830 C CA . TRP A 1 102 ? 8.304 -0.590 -17.141 1.00 95.44 102 TRP A CA 1
ATOM 831 C C . TRP A 1 102 ? 8.037 -1.500 -15.946 1.00 95.44 102 TRP A C 1
ATOM 833 O O . TRP A 1 102 ? 6.882 -1.702 -15.565 1.00 95.44 102 TRP A O 1
ATOM 843 N N . GLY A 1 103 ? 9.078 -2.066 -15.337 1.00 95.81 103 GLY A N 1
ATOM 844 C CA . GLY A 1 103 ? 8.875 -3.099 -14.332 1.00 95.81 103 GLY A CA 1
ATOM 845 C C . GLY A 1 103 ? 8.261 -2.553 -13.046 1.00 95.81 103 GLY A C 1
ATOM 846 O O . GLY A 1 103 ? 7.424 -3.214 -12.445 1.00 95.81 103 GLY A O 1
ATOM 847 N N . THR A 1 104 ? 8.523 -1.292 -12.700 1.00 95.50 104 THR A N 1
ATOM 848 C CA . THR A 1 104 ? 7.822 -0.615 -11.596 1.00 95.50 104 THR A CA 1
ATOM 849 C C . THR A 1 104 ? 6.310 -0.527 -11.830 1.00 95.50 104 THR A C 1
ATOM 851 O O . THR A 1 104 ? 5.533 -0.829 -10.927 1.00 95.50 104 THR A O 1
ATOM 854 N N . ALA A 1 105 ? 5.875 -0.180 -13.045 1.00 95.44 105 ALA A N 1
ATOM 855 C CA . ALA A 1 105 ? 4.453 -0.144 -13.385 1.00 95.44 105 ALA A CA 1
ATOM 856 C C . ALA A 1 105 ? 3.830 -1.551 -13.350 1.00 95.44 105 ALA A C 1
ATOM 858 O O . ALA A 1 105 ? 2.724 -1.729 -12.843 1.00 95.44 105 ALA A O 1
ATOM 859 N N . ALA A 1 106 ? 4.560 -2.570 -13.814 1.00 96.75 106 ALA A N 1
ATOM 860 C CA . ALA A 1 106 ? 4.120 -3.960 -13.713 1.00 96.75 106 ALA A CA 1
ATOM 861 C C . ALA A 1 106 ? 3.962 -4.418 -12.250 1.00 96.75 106 ALA A C 1
ATOM 863 O O . ALA A 1 106 ? 2.978 -5.076 -11.916 1.00 96.75 106 ALA A O 1
ATOM 864 N N . LEU A 1 107 ? 4.885 -4.028 -11.364 1.00 96.94 107 LEU A N 1
ATOM 865 C CA . LEU A 1 107 ? 4.824 -4.350 -9.935 1.00 96.94 107 LEU A CA 1
ATOM 866 C C . LEU A 1 107 ? 3.659 -3.646 -9.224 1.00 96.94 107 LEU A C 1
ATOM 868 O O . LEU A 1 107 ? 3.038 -4.254 -8.355 1.00 96.94 107 LEU A O 1
ATOM 872 N N . VAL A 1 108 ? 3.313 -2.414 -9.616 1.00 97.12 108 VAL A N 1
ATOM 873 C CA . VAL A 1 108 ? 2.095 -1.720 -9.146 1.00 97.12 108 VAL A CA 1
ATOM 874 C C . VAL A 1 108 ? 0.838 -2.503 -9.537 1.00 97.12 108 VAL A C 1
ATOM 876 O O . VAL A 1 108 ? -0.022 -2.761 -8.698 1.00 97.12 108 VAL A O 1
ATOM 879 N N . LEU A 1 109 ? 0.738 -2.944 -10.794 1.00 96.88 109 LEU A N 1
ATOM 880 C CA . LEU A 1 109 ? -0.407 -3.734 -11.260 1.00 96.88 109 LEU A CA 1
ATOM 881 C C . LEU A 1 109 ? -0.492 -5.099 -10.566 1.00 96.88 109 LEU A C 1
ATOM 883 O O . LEU A 1 109 ? -1.582 -5.565 -10.237 1.00 96.88 109 LEU A O 1
ATOM 887 N N . TYR A 1 110 ? 0.655 -5.737 -10.329 1.00 96.75 110 TYR A N 1
ATOM 888 C CA . TYR A 1 110 ? 0.728 -6.982 -9.571 1.00 96.75 110 TYR A CA 1
ATOM 889 C C . TYR A 1 110 ? 0.264 -6.786 -8.123 1.00 96.75 110 TYR A C 1
ATOM 891 O O . TYR A 1 110 ? -0.563 -7.557 -7.635 1.00 96.75 110 TYR A O 1
ATOM 899 N N . HIS A 1 111 ? 0.738 -5.726 -7.460 1.00 96.19 111 HIS A N 1
ATOM 900 C CA . HIS A 1 111 ? 0.312 -5.348 -6.112 1.00 96.19 111 HIS A CA 1
ATOM 901 C C . HIS A 1 111 ? -1.205 -5.168 -6.031 1.00 96.19 111 HIS A C 1
ATOM 903 O O . HIS A 1 111 ? -1.836 -5.817 -5.199 1.00 96.19 111 HIS A O 1
ATOM 909 N N . ALA A 1 112 ? -1.791 -4.409 -6.959 1.00 95.06 112 ALA A N 1
ATOM 910 C CA . ALA A 1 112 ? -3.231 -4.166 -7.015 1.00 95.06 112 ALA A CA 1
ATOM 911 C C . ALA A 1 112 ? -4.074 -5.436 -7.235 1.00 95.06 112 ALA A C 1
ATOM 913 O O . ALA A 1 112 ? -5.265 -5.445 -6.934 1.00 95.06 112 ALA A O 1
ATOM 914 N N . ARG A 1 113 ? -3.482 -6.505 -7.785 1.00 94.25 113 ARG A N 1
ATOM 915 C CA . ARG A 1 113 ? -4.171 -7.773 -8.059 1.00 94.25 113 ARG A CA 1
ATOM 916 C C . ARG A 1 113 ? -4.069 -8.782 -6.916 1.00 94.25 113 ARG A C 1
ATOM 918 O O . ARG A 1 113 ? -4.986 -9.579 -6.739 1.00 94.25 113 ARG A O 1
ATOM 925 N N . VAL A 1 114 ? -2.927 -8.835 -6.234 1.00 90.62 114 VAL A N 1
ATOM 926 C CA . VAL A 1 114 ? -2.598 -9.920 -5.289 1.00 90.62 114 VAL A CA 1
ATOM 927 C C . VAL A 1 114 ? -2.925 -9.567 -3.842 1.00 90.62 114 VAL A C 1
ATOM 929 O O . VAL A 1 114 ? -3.118 -10.467 -3.024 1.00 90.62 114 VAL A O 1
ATOM 932 N N . ARG A 1 115 ? -2.962 -8.276 -3.522 1.00 79.50 115 ARG A N 1
ATOM 933 C CA . ARG A 1 115 ? -3.144 -7.771 -2.164 1.00 79.50 115 ARG A CA 1
ATOM 934 C C . ARG A 1 115 ? -4.611 -7.693 -1.724 1.00 79.50 115 ARG A C 1
ATOM 936 O O . ARG A 1 115 ? -5.478 -7.379 -2.562 1.00 79.50 115 ARG A O 1
#